Protein AF-A0A2S9FQ92-F1 (afdb_monomer)

Radius of gyration: 12.36 Å; Cα contacts (8 Å, |Δi|>4): 164; chains: 1; bounding box: 28×25×34 Å

Nearest PDB structures (foldseek):
  1v4v-assembly1_B  TM=5.732E-01  e=1.350E-01  Thermus thermophilus
  1vgv-assembly2_C  TM=5.601E-01  e=4.140E-01  Escherichia coli
  6l8u-assembly4_D  TM=5.594E-01  e=2.456E+00  Homo sapiens
  8z3s-assembly1_C  TM=4.242E-01  e=1.653E+00  Homo sapiens
  2wsr-assembly1_A  TM=3.940E-01  e=3.896E+00  Trypanosoma brucei brucei

Foldseek 3Di:
DQEEEEEEDDPPLVVLLVVQVVQVPDPDHHNAYEYEYEPDPCNVVSCVVSVGPYHYHYDYADPPDRPVVVSRVVRVVVCVVVPHPHYHYDYD

pLDDT: mean 96.6, std 2.88, range [84.25, 98.81]

Structure (mmCIF, N/CA/C/O backbone):
data_AF-A0A2S9FQ92-F1
#
_entry.id   AF-A0A2S9FQ92-F1
#
loop_
_atom_site.group_PDB
_atom_site.id
_atom_site.type_symbol
_atom_site.label_atom_id
_atom_site.label_alt_id
_atom_site.label_comp_id
_atom_site.label_asym_id
_atom_site.label_entity_id
_atom_site.label_seq_id
_atom_site.pdbx_PDB_ins_code
_atom_site.Cartn_x
_atom_site.Cartn_y
_atom_site.Cartn_z
_atom_site.occupancy
_atom_site.B_iso_or_equiv
_atom_site.auth_seq_id
_atom_site.auth_comp_id
_atom_site.auth_asym_id
_atom_site.auth_atom_id
_atom_site.pdbx_PDB_model_num
ATOM 1 N N . MET A 1 1 ? -16.244 -2.033 13.117 1.00 90.12 1 MET A N 1
ATOM 2 C CA . MET A 1 1 ? -15.917 -1.624 11.745 1.00 90.12 1 MET A CA 1
ATOM 3 C C . MET A 1 1 ? -14.440 -1.305 11.632 1.00 90.12 1 MET A C 1
ATOM 5 O O . MET A 1 1 ? -14.018 -0.190 11.928 1.00 90.12 1 MET A O 1
ATOM 9 N N . LYS A 1 2 ? -13.672 -2.328 11.265 1.00 97.31 2 LYS A N 1
ATOM 10 C CA . LYS A 1 2 ? -12.241 -2.274 10.989 1.00 97.31 2 LYS A CA 1
ATOM 11 C C . LYS A 1 2 ? -12.017 -1.773 9.563 1.00 97.31 2 LYS A C 1
ATOM 13 O O . LYS A 1 2 ? -12.371 -2.464 8.607 1.00 97.31 2 LYS A O 1
ATOM 18 N N . THR A 1 3 ? -11.445 -0.586 9.412 1.00 98.06 3 THR A N 1
ATOM 19 C CA . THR A 1 3 ? -11.219 0.042 8.104 1.00 98.06 3 THR A CA 1
ATOM 20 C C . THR A 1 3 ? -9.791 -0.198 7.634 1.00 98.06 3 THR A C 1
ATOM 22 O O . THR A 1 3 ? -8.833 0.057 8.367 1.00 98.06 3 THR A O 1
ATOM 25 N N . ALA A 1 4 ? -9.640 -0.642 6.389 1.00 98.62 4 ALA A N 1
ATOM 26 C CA . ALA A 1 4 ? -8.355 -0.744 5.721 1.00 98.62 4 ALA A CA 1
ATOM 27 C C . ALA A 1 4 ? -8.226 0.294 4.605 1.00 98.62 4 ALA A C 1
ATOM 29 O O . ALA A 1 4 ? -9.119 0.423 3.770 1.00 98.62 4 ALA A O 1
ATOM 30 N N . VAL A 1 5 ? -7.088 0.983 4.558 1.00 98.62 5 VAL A N 1
ATOM 31 C CA . VAL A 1 5 ? -6.667 1.760 3.387 1.00 98.62 5 VAL A CA 1
ATOM 32 C C . VAL A 1 5 ? -5.787 0.878 2.509 1.00 98.62 5 VAL A C 1
ATOM 34 O O . VAL A 1 5 ? -4.864 0.231 3.010 1.00 98.62 5 VAL A O 1
ATOM 37 N N . VAL A 1 6 ? -6.081 0.836 1.211 1.00 98.81 6 VAL A N 1
ATOM 38 C CA . VAL A 1 6 ? -5.324 0.089 0.205 1.00 98.81 6 VAL A CA 1
ATOM 39 C C . VAL A 1 6 ? -4.782 1.058 -0.840 1.00 98.81 6 VAL A C 1
ATOM 41 O O . VAL A 1 6 ? -5.559 1.735 -1.513 1.00 98.81 6 VAL A O 1
ATOM 44 N N . THR A 1 7 ? -3.463 1.067 -1.012 1.00 98.56 7 THR A N 1
ATOM 45 C CA . THR A 1 7 ? -2.769 1.983 -1.926 1.00 98.56 7 THR A CA 1
ATOM 46 C C . THR A 1 7 ? -1.896 1.203 -2.898 1.00 98.56 7 THR A C 1
ATOM 48 O O . THR A 1 7 ? -1.085 0.382 -2.481 1.00 98.56 7 THR A O 1
ATOM 51 N N . VAL A 1 8 ? -2.040 1.440 -4.201 1.00 98.25 8 VAL A N 1
ATOM 52 C CA . VAL A 1 8 ? -1.205 0.811 -5.241 1.00 98.25 8 VAL A CA 1
ATOM 53 C C . VAL A 1 8 ? -0.139 1.800 -5.697 1.00 98.25 8 VAL A C 1
ATOM 55 O O . VAL A 1 8 ? -0.460 2.951 -5.962 1.00 98.25 8 VAL A O 1
ATOM 58 N N . VAL A 1 9 ? 1.120 1.367 -5.797 1.00 97.94 9 VAL A N 1
ATOM 59 C CA . VAL A 1 9 ? 2.264 2.258 -6.049 1.00 97.94 9 VAL A CA 1
ATOM 60 C C . VAL A 1 9 ? 3.211 1.673 -7.096 1.00 97.94 9 VAL A C 1
ATOM 62 O O . VAL A 1 9 ? 3.569 0.498 -7.028 1.00 97.94 9 VAL A O 1
ATOM 65 N N . HIS A 1 10 ? 3.658 2.520 -8.027 1.00 96.69 10 HIS A N 1
ATOM 66 C CA . HIS A 1 10 ? 4.778 2.26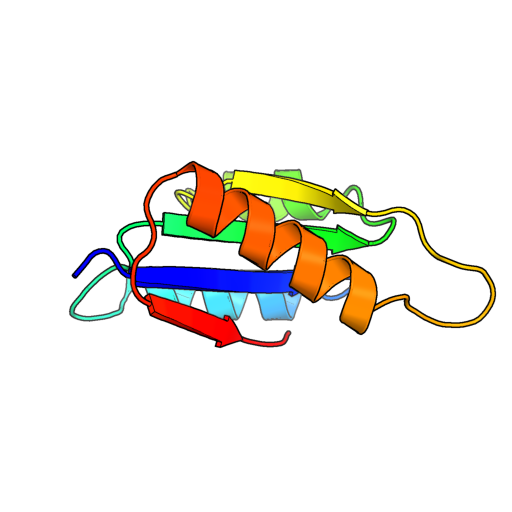7 -8.937 1.00 96.69 10 HIS A CA 1
ATOM 67 C C . HIS A 1 10 ? 5.445 3.593 -9.327 1.00 96.69 10 HIS A C 1
ATOM 69 O O . HIS A 1 10 ? 4.794 4.444 -9.930 1.00 96.69 10 HIS A O 1
ATOM 75 N N . GLY A 1 11 ? 6.718 3.799 -8.982 1.00 95.75 11 GLY A N 1
ATOM 76 C CA . GLY A 1 11 ? 7.493 4.977 -9.397 1.00 95.75 11 GLY A CA 1
ATOM 77 C C . GLY A 1 11 ? 7.007 6.306 -8.800 1.00 95.75 11 GLY A C 1
ATOM 78 O O . GLY A 1 11 ? 7.325 7.376 -9.316 1.00 95.75 11 GLY A O 1
ATOM 79 N N . ARG A 1 12 ? 6.218 6.263 -7.718 1.00 97.19 12 ARG A N 1
ATOM 80 C CA . ARG A 1 12 ? 5.511 7.422 -7.130 1.00 97.19 12 ARG A CA 1
ATOM 81 C C . ARG A 1 12 ? 5.934 7.714 -5.687 1.00 97.19 12 ARG A C 1
ATOM 83 O O . ARG A 1 12 ? 5.124 8.132 -4.864 1.00 97.19 12 ARG A O 1
ATOM 90 N N . ALA A 1 13 ? 7.215 7.533 -5.364 1.00 95.56 13 ALA A N 1
ATOM 91 C CA . ALA A 1 13 ? 7.724 7.649 -3.993 1.00 95.56 13 ALA A CA 1
ATOM 92 C C . ALA A 1 13 ? 7.371 8.983 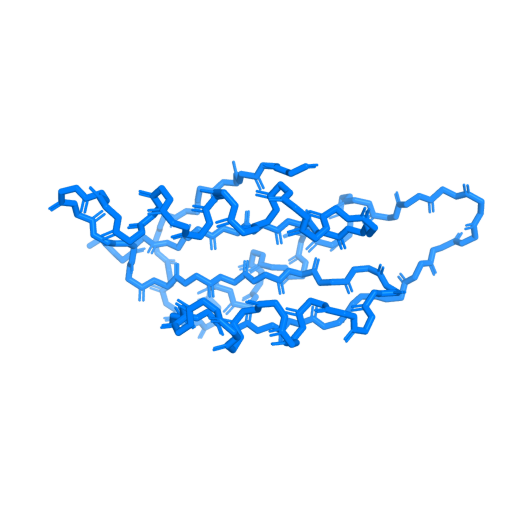-3.297 1.00 95.56 13 ALA A C 1
ATOM 94 O O . ALA A 1 13 ? 6.993 8.978 -2.129 1.00 95.56 13 ALA A O 1
ATOM 95 N N . SER A 1 14 ? 7.438 10.126 -3.993 1.00 97.56 14 SER A N 1
ATOM 96 C CA . SER A 1 14 ? 7.068 11.430 -3.411 1.00 97.56 14 SER A CA 1
ATOM 97 C C . SER A 1 14 ? 5.583 11.525 -3.052 1.00 97.56 14 SER A C 1
ATOM 99 O O . SER A 1 14 ? 5.234 12.031 -1.988 1.00 97.56 14 SER A O 1
ATOM 101 N N . HIS A 1 15 ? 4.713 10.995 -3.910 1.00 98.12 15 HIS A N 1
ATOM 102 C CA . HIS A 1 15 ? 3.267 11.007 -3.704 1.00 98.12 15 HIS A CA 1
ATOM 103 C C . HIS A 1 15 ? 2.890 10.049 -2.573 1.00 98.12 15 HIS A C 1
ATOM 105 O O . HIS A 1 15 ? 2.110 10.412 -1.695 1.00 98.12 15 HIS A O 1
ATOM 111 N N . LEU A 1 16 ? 3.537 8.878 -2.521 1.00 98.38 16 LEU A N 1
ATOM 112 C CA . LEU A 1 16 ? 3.398 7.950 -1.406 1.00 98.38 16 LEU A CA 1
ATOM 113 C C . LEU A 1 16 ? 3.788 8.606 -0.074 1.00 98.38 16 LEU A C 1
ATOM 115 O O . LEU A 1 16 ? 3.021 8.513 0.878 1.00 98.38 16 LEU A O 1
ATOM 119 N N . ARG A 1 17 ? 4.923 9.318 0.006 1.00 98.25 17 ARG A N 1
ATOM 120 C CA . ARG A 1 17 ? 5.314 10.048 1.233 1.00 98.25 17 ARG A CA 1
ATOM 121 C C . ARG A 1 17 ? 4.234 11.026 1.678 1.00 98.25 17 ARG A C 1
ATOM 123 O O . ARG A 1 17 ? 3.852 11.014 2.844 1.00 98.25 17 ARG A O 1
ATOM 130 N N . ASN A 1 18 ? 3.715 11.831 0.754 1.00 97.88 18 ASN A N 1
ATOM 131 C CA . ASN A 1 18 ? 2.672 12.808 1.065 1.00 97.88 18 ASN A CA 1
ATOM 132 C C . ASN A 1 18 ? 1.387 12.132 1.558 1.00 97.88 18 ASN A C 1
ATOM 134 O O . ASN A 1 18 ? 0.792 12.588 2.532 1.00 97.88 18 ASN A O 1
ATOM 138 N N . GLN A 1 19 ? 0.989 11.018 0.939 1.00 97.81 19 GLN A N 1
ATOM 139 C CA . GLN A 1 19 ? -0.173 10.252 1.382 1.00 97.81 19 GLN A CA 1
ATOM 140 C C . GLN A 1 19 ? 0.038 9.661 2.787 1.00 97.81 19 GLN A C 1
ATOM 142 O O . GLN A 1 19 ? -0.849 9.763 3.633 1.00 97.81 19 GLN A O 1
ATOM 147 N N . LEU A 1 20 ? 1.219 9.094 3.070 1.00 97.88 20 LEU A N 1
ATOM 148 C CA . LEU A 1 20 ? 1.557 8.548 4.391 1.00 97.88 20 LEU A CA 1
ATOM 149 C C . LEU A 1 20 ? 1.508 9.628 5.477 1.00 97.88 20 LEU A C 1
ATOM 151 O O . LEU A 1 20 ? 0.914 9.401 6.530 1.00 97.88 20 LEU A O 1
ATOM 155 N N . LEU A 1 21 ? 2.070 10.807 5.202 1.00 96.62 21 LEU A N 1
ATOM 156 C CA . LEU A 1 21 ? 2.002 11.959 6.103 1.00 96.62 21 LEU A CA 1
ATOM 157 C C . LEU A 1 21 ? 0.555 12.427 6.311 1.00 96.62 21 LEU A C 1
ATOM 159 O O . LEU A 1 21 ? 0.162 12.725 7.437 1.00 96.62 21 LEU A O 1
ATOM 163 N N . GLY A 1 22 ? -0.264 12.459 5.257 1.00 95.81 22 GLY A N 1
ATOM 164 C CA . GLY A 1 22 ? -1.687 12.798 5.364 1.00 95.81 22 GLY A CA 1
ATOM 165 C C . GLY A 1 22 ? -2.461 11.826 6.261 1.00 95.81 22 GLY A C 1
ATOM 166 O O . GLY A 1 22 ? -3.220 12.249 7.133 1.00 95.81 22 GLY A O 1
ATOM 167 N N . LEU A 1 23 ? -2.219 10.521 6.114 1.00 95.94 23 LEU A N 1
ATOM 168 C CA . LEU A 1 23 ? -2.840 9.492 6.953 1.00 95.94 23 LEU A CA 1
ATOM 169 C C . LEU A 1 23 ? -2.365 9.560 8.412 1.00 95.94 23 LEU A C 1
ATOM 171 O O . LEU A 1 23 ? -3.168 9.362 9.318 1.00 95.94 23 LEU A O 1
ATOM 175 N N . GLN A 1 24 ? -1.091 9.881 8.659 1.00 94.12 24 GLN A N 1
ATOM 176 C CA . GLN A 1 24 ? -0.565 10.093 10.015 1.00 94.12 24 GLN A CA 1
ATOM 177 C C . GLN A 1 24 ? -1.168 11.327 10.701 1.00 94.12 24 GLN A C 1
ATOM 179 O O . GLN A 1 24 ? -1.366 11.309 11.911 1.00 94.12 24 GLN A O 1
ATOM 184 N N . ASN A 1 25 ? -1.484 12.373 9.934 1.00 95.06 25 ASN A N 1
ATOM 185 C CA . ASN A 1 25 ? -2.123 13.595 10.432 1.00 95.06 25 ASN A CA 1
ATOM 186 C C . ASN A 1 25 ? -3.660 13.516 10.452 1.00 95.06 25 ASN A C 1
ATOM 188 O O . ASN A 1 25 ? -4.328 14.489 10.800 1.00 95.06 25 ASN A O 1
ATOM 192 N N . SER A 1 26 ? -4.245 12.383 10.061 1.00 94.12 26 SER A N 1
ATOM 193 C CA . SER A 1 26 ? -5.695 12.211 10.075 1.00 94.12 26 SER A CA 1
ATOM 194 C C .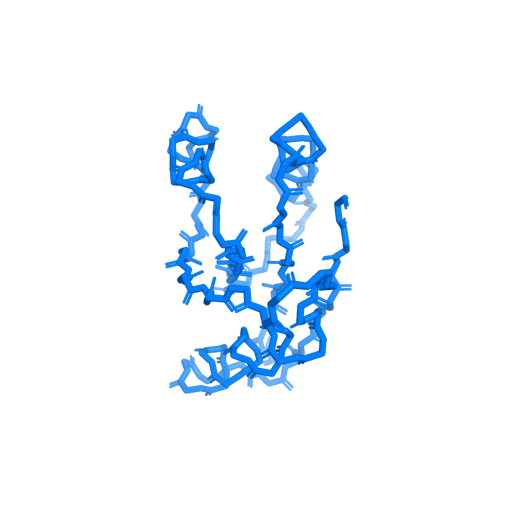 SER A 1 26 ? -6.209 12.091 11.511 1.00 94.12 26 SER A C 1
ATOM 196 O O . SER A 1 26 ? -5.639 11.366 12.323 1.00 94.12 26 SER A O 1
ATOM 198 N N . GLY A 1 27 ? -7.342 12.736 11.816 1.00 95.19 27 GLY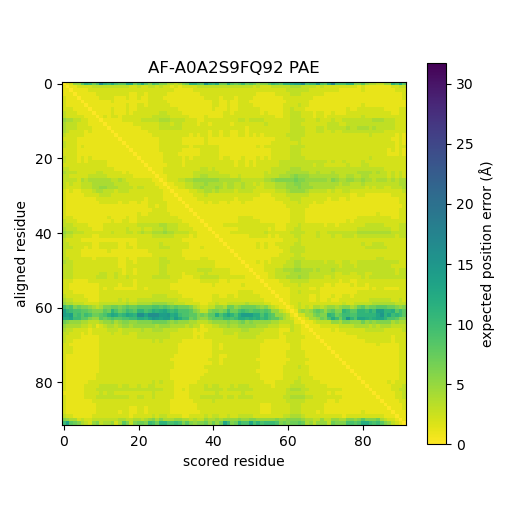 A N 1
ATOM 199 C CA . GLY A 1 27 ? -7.966 12.666 13.149 1.00 95.19 27 GLY A CA 1
ATOM 200 C C . GLY A 1 27 ? -8.365 11.246 13.580 1.00 95.19 27 GLY A C 1
ATOM 201 O O . GLY A 1 27 ? -8.541 10.981 14.767 1.00 95.19 27 GLY A O 1
ATOM 202 N N . ARG A 1 28 ? -8.470 10.317 12.622 1.00 92.69 28 ARG A N 1
ATOM 203 C CA . ARG A 1 28 ? -8.591 8.879 12.853 1.00 92.69 28 ARG A CA 1
ATOM 204 C C . ARG A 1 28 ? -7.679 8.128 11.887 1.00 92.69 28 ARG A C 1
ATOM 206 O O . ARG A 1 28 ? -7.854 8.227 10.675 1.00 92.69 28 ARG A O 1
ATOM 213 N N . ALA A 1 29 ? -6.745 7.353 12.429 1.00 92.56 29 ALA A N 1
ATOM 214 C CA . ALA A 1 29 ? -5.914 6.450 11.640 1.00 92.56 29 ALA A CA 1
ATOM 215 C C . ALA A 1 29 ? -6.735 5.240 11.149 1.00 92.56 29 ALA A C 1
ATOM 217 O O . ALA A 1 29 ? -7.647 4.799 11.859 1.00 92.56 29 ALA A O 1
ATOM 218 N N . PRO A 1 30 ? -6.425 4.680 9.966 1.00 95.38 30 PRO A N 1
ATOM 219 C CA . PRO A 1 30 ? -7.016 3.416 9.554 1.00 95.38 30 PRO A CA 1
ATOM 220 C C . PRO A 1 30 ? -6.511 2.275 10.444 1.00 95.38 30 PRO A C 1
ATOM 222 O O . PRO A 1 30 ? -5.362 2.280 10.891 1.00 95.38 30 PRO A O 1
ATOM 225 N N . ASP A 1 31 ? -7.356 1.270 10.668 1.00 97.56 31 ASP A N 1
ATOM 226 C CA . ASP A 1 31 ? -6.990 0.088 11.452 1.00 97.56 31 ASP A CA 1
ATOM 227 C C . ASP A 1 31 ? -5.947 -0.773 10.722 1.00 97.56 31 ASP A C 1
ATOM 229 O O . ASP A 1 31 ? -5.134 -1.454 11.348 1.00 97.56 31 ASP A O 1
ATOM 233 N N . LEU A 1 32 ? -5.974 -0.749 9.384 1.00 98.31 32 LEU A N 1
ATOM 234 C CA . LEU A 1 32 ? -5.010 -1.409 8.510 1.00 98.31 32 LEU A CA 1
ATOM 235 C C . LEU A 1 32 ? -4.601 -0.473 7.371 1.00 98.31 32 LEU A C 1
ATOM 237 O O . LEU A 1 32 ? -5.428 0.224 6.791 1.00 98.31 32 LEU A O 1
ATOM 241 N N . HIS A 1 33 ? -3.332 -0.519 6.987 1.00 98.44 33 HIS A N 1
ATOM 242 C CA . HIS A 1 33 ? -2.852 0.120 5.768 1.00 98.44 33 HIS A CA 1
ATOM 243 C C . HIS A 1 33 ? -2.055 -0.908 4.967 1.00 98.44 33 HIS A C 1
ATOM 245 O O . HIS A 1 33 ? -1.062 -1.451 5.458 1.00 98.44 33 HIS A O 1
ATOM 251 N N . VAL A 1 34 ? -2.522 -1.214 3.760 1.00 98.75 34 VAL A N 1
ATOM 252 C CA . VAL A 1 34 ? -1.878 -2.139 2.825 1.00 98.75 34 VAL A CA 1
ATOM 253 C C . VAL A 1 34 ? -1.405 -1.353 1.613 1.00 98.75 34 VAL A C 1
ATOM 255 O O . VAL A 1 34 ? -2.194 -0.686 0.953 1.00 98.75 34 VAL A O 1
ATOM 258 N N . ILE A 1 35 ? -0.119 -1.452 1.303 1.00 98.75 35 ILE A N 1
ATOM 259 C CA . ILE A 1 35 ? 0.483 -0.810 0.138 1.00 98.75 35 ILE A CA 1
ATOM 260 C C . ILE A 1 35 ? 0.944 -1.904 -0.811 1.00 98.75 35 ILE A C 1
ATOM 262 O O . ILE A 1 35 ? 1.729 -2.768 -0.428 1.00 98.75 35 ILE A O 1
ATOM 266 N N . VAL A 1 36 ? 0.470 -1.872 -2.049 1.00 98.69 36 VAL A N 1
ATOM 267 C CA . VAL A 1 36 ? 0.842 -2.833 -3.083 1.00 98.69 36 VAL A CA 1
ATOM 268 C C . VAL A 1 36 ? 1.835 -2.179 -4.035 1.00 98.69 36 VAL A C 1
ATOM 270 O O . VAL A 1 36 ? 1.475 -1.298 -4.812 1.00 98.69 36 VAL A O 1
ATOM 273 N N . ALA A 1 37 ? 3.090 -2.613 -3.966 1.00 98.25 37 ALA A N 1
ATOM 274 C CA . ALA A 1 37 ? 4.176 -2.145 -4.814 1.00 98.25 37 ALA A CA 1
ATOM 275 C C . ALA A 1 37 ? 4.236 -2.975 -6.102 1.00 98.25 37 ALA A C 1
ATOM 277 O O . ALA A 1 37 ? 4.541 -4.169 -6.050 1.00 98.25 37 ALA A O 1
ATOM 278 N N . ILE A 1 38 ? 3.956 -2.359 -7.252 1.00 97.88 38 ILE A N 1
ATOM 279 C CA . ILE A 1 38 ? 4.095 -3.010 -8.560 1.00 97.88 38 ILE A CA 1
ATOM 280 C C . ILE A 1 38 ? 5.529 -2.804 -9.039 1.00 97.88 38 ILE A C 1
ATOM 282 O O . ILE A 1 38 ? 5.890 -1.674 -9.350 1.00 97.88 38 ILE A O 1
ATOM 286 N N . ASP A 1 39 ? 6.343 -3.861 -9.081 1.00 96.81 39 ASP A N 1
ATOM 287 C CA . ASP A 1 39 ? 7.755 -3.824 -9.515 1.00 96.81 39 ASP A CA 1
ATOM 288 C C . ASP A 1 39 ? 8.579 -2.640 -8.950 1.00 96.81 39 ASP A C 1
ATOM 290 O O . ASP A 1 39 ? 9.515 -2.145 -9.577 1.00 96.81 39 ASP A O 1
ATOM 294 N N . ASP A 1 40 ? 8.240 -2.176 -7.743 1.00 96.38 40 ASP A N 1
ATOM 295 C CA . ASP A 1 40 ? 8.853 -1.009 -7.111 1.00 96.38 40 ASP A CA 1
ATOM 296 C C . ASP A 1 40 ? 9.453 -1.387 -5.750 1.00 96.38 40 ASP A C 1
ATOM 298 O O . ASP A 1 40 ? 8.765 -1.536 -4.738 1.00 96.38 40 ASP A O 1
ATOM 302 N N . HIS A 1 41 ? 10.774 -1.544 -5.728 1.00 94.94 41 HIS A N 1
ATOM 303 C CA . HIS A 1 41 ? 11.537 -1.901 -4.532 1.00 94.94 41 HIS A CA 1
ATOM 304 C C . HIS A 1 41 ? 11.773 -0.705 -3.591 1.00 94.94 41 HIS A C 1
ATOM 306 O O . HIS A 1 41 ? 12.193 -0.889 -2.449 1.00 94.94 41 HIS A O 1
ATOM 312 N N . THR A 1 42 ? 11.474 0.523 -4.026 1.00 96.56 42 THR A N 1
ATOM 313 C CA . THR A 1 42 ? 11.684 1.743 -3.228 1.00 96.56 42 THR A CA 1
ATOM 314 C C . THR A 1 42 ? 10.569 1.985 -2.207 1.00 96.56 42 THR A C 1
ATOM 316 O O . THR A 1 42 ? 10.750 2.736 -1.241 1.00 96.56 42 THR A O 1
ATOM 319 N N . VAL A 1 43 ? 9.420 1.321 -2.380 1.00 98.19 43 VAL A N 1
ATOM 320 C CA . VAL A 1 43 ? 8.232 1.473 -1.526 1.00 98.19 43 VAL A CA 1
ATOM 321 C C . VAL A 1 43 ? 8.533 1.112 -0.074 1.00 98.19 43 VAL A C 1
ATOM 323 O O . VAL A 1 43 ? 8.199 1.889 0.819 1.00 98.19 43 VAL A O 1
ATOM 326 N N . GLN A 1 44 ? 9.221 -0.007 0.178 1.00 97.75 44 GLN A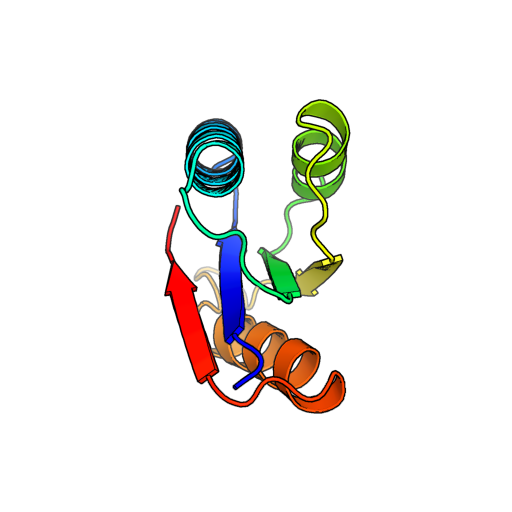 N 1
ATOM 327 C CA . GLN A 1 44 ? 9.564 -0.429 1.540 1.00 97.75 44 GLN A CA 1
ATOM 328 C C . GLN A 1 44 ? 10.401 0.635 2.264 1.00 97.75 44 GLN A C 1
ATOM 330 O O . GLN A 1 44 ? 10.088 1.013 3.391 1.00 97.75 44 GLN A O 1
ATOM 335 N N . GLY A 1 45 ? 11.433 1.162 1.596 1.00 97.75 45 GLY A N 1
ATOM 336 C CA . GLY A 1 45 ? 12.278 2.223 2.147 1.00 97.75 45 GLY A CA 1
ATOM 337 C C . GLY A 1 45 ? 11.503 3.517 2.395 1.00 97.75 45 GLY A C 1
ATOM 338 O O . GLY A 1 45 ? 11.722 4.186 3.401 1.00 97.75 45 GLY A O 1
ATOM 339 N N . THR A 1 46 ? 10.545 3.839 1.524 1.00 98.06 46 THR A N 1
ATOM 340 C CA . THR A 1 46 ? 9.670 5.006 1.686 1.00 98.06 46 THR A CA 1
ATOM 341 C C . THR A 1 46 ? 8.755 4.876 2.906 1.00 98.06 46 THR A C 1
ATOM 343 O O . THR A 1 46 ? 8.678 5.807 3.705 1.00 98.06 46 THR A O 1
ATOM 346 N N . VAL A 1 47 ? 8.109 3.721 3.091 1.00 98.06 47 VAL A N 1
ATOM 347 C CA . VAL A 1 47 ? 7.241 3.444 4.249 1.00 98.06 47 VAL A CA 1
ATOM 348 C C . VAL A 1 47 ? 8.032 3.507 5.554 1.00 98.06 47 VAL A C 1
ATOM 350 O O . VAL A 1 47 ? 7.625 4.210 6.482 1.00 98.06 47 VAL A O 1
ATOM 353 N N . SER A 1 48 ? 9.188 2.836 5.603 1.00 97.50 48 SER A N 1
ATOM 354 C CA . SER A 1 48 ? 10.074 2.851 6.771 1.00 97.50 48 SER A CA 1
ATOM 355 C C . SER A 1 48 ? 10.604 4.254 7.075 1.00 97.50 48 SER A C 1
ATOM 357 O O . SER A 1 48 ? 10.595 4.668 8.230 1.00 97.50 48 SER A O 1
ATOM 359 N N . GLY A 1 49 ? 11.014 5.012 6.052 1.00 97.56 49 GLY A N 1
ATOM 360 C CA . GLY A 1 49 ? 11.528 6.376 6.208 1.00 97.56 49 GLY A CA 1
ATOM 361 C C . GLY A 1 49 ? 10.495 7.366 6.753 1.00 97.56 49 GLY A C 1
ATOM 362 O O . GLY A 1 49 ? 10.862 8.313 7.439 1.00 97.56 49 GLY A O 1
ATOM 363 N N . CYS A 1 50 ? 9.205 7.127 6.504 1.00 96.44 50 CYS A N 1
ATOM 364 C CA . CYS A 1 50 ? 8.109 7.898 7.096 1.00 96.44 50 CYS A CA 1
ATOM 365 C C . CYS A 1 50 ? 7.651 7.368 8.467 1.00 96.44 50 CYS A C 1
ATOM 367 O O . CYS A 1 50 ? 6.730 7.935 9.050 1.00 96.44 50 CYS A O 1
ATOM 369 N N . GLY A 1 51 ? 8.212 6.261 8.969 1.00 95.94 51 GLY A N 1
ATOM 370 C CA . GLY A 1 51 ? 7.739 5.605 10.195 1.00 95.94 51 GLY A CA 1
ATOM 371 C C . GLY A 1 51 ? 6.282 5.128 10.109 1.00 95.94 51 GLY A C 1
ATOM 372 O O . GLY A 1 51 ? 5.590 5.031 11.125 1.00 95.94 51 GLY A O 1
ATOM 373 N N . ALA A 1 52 ? 5.773 4.883 8.899 1.00 96.06 52 ALA A N 1
ATOM 374 C CA . ALA A 1 52 ? 4.370 4.559 8.691 1.00 96.06 52 ALA A CA 1
ATOM 375 C C . ALA A 1 52 ? 4.073 3.092 9.026 1.00 96.06 52 ALA A C 1
ATOM 377 O O . ALA A 1 52 ? 4.795 2.177 8.631 1.00 96.06 52 ALA A O 1
ATOM 378 N N . ARG A 1 53 ? 2.959 2.853 9.726 1.00 95.00 53 ARG A N 1
ATOM 379 C CA . ARG A 1 53 ? 2.472 1.504 10.043 1.00 95.00 53 ARG A CA 1
ATOM 380 C C . ARG A 1 53 ? 1.666 0.951 8.867 1.00 95.00 53 ARG A C 1
ATOM 382 O O . ARG A 1 53 ? 0.440 0.970 8.893 1.00 95.00 53 ARG A O 1
ATOM 389 N N . ALA A 1 54 ? 2.362 0.488 7.833 1.00 97.75 54 ALA A N 1
ATOM 390 C CA . ALA A 1 54 ? 1.751 -0.122 6.656 1.00 97.75 54 ALA A CA 1
ATOM 391 C C . ALA A 1 54 ? 2.393 -1.474 6.318 1.00 97.75 54 ALA A C 1
ATOM 393 O O . ALA A 1 54 ? 3.591 -1.676 6.497 1.00 97.75 54 ALA A O 1
ATOM 394 N N . THR 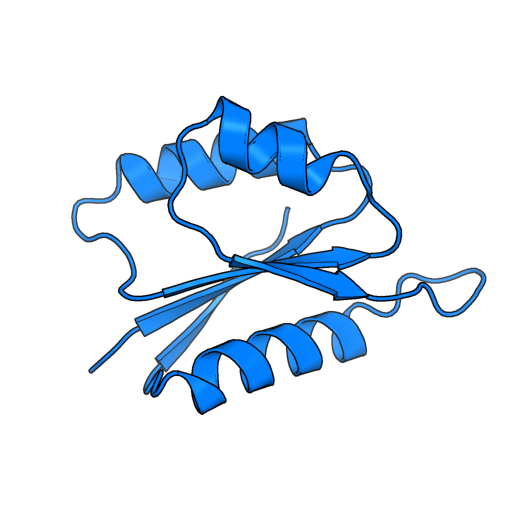A 1 55 ? 1.582 -2.405 5.820 1.00 98.38 55 THR A N 1
ATOM 395 C CA . THR A 1 55 ? 2.055 -3.671 5.249 1.00 98.38 55 THR A CA 1
ATOM 396 C C . THR A 1 55 ? 2.323 -3.466 3.766 1.00 98.38 55 THR A C 1
ATOM 398 O O . THR A 1 55 ? 1.404 -3.115 3.030 1.00 98.38 55 THR A O 1
ATOM 401 N N . VAL A 1 56 ? 3.557 -3.706 3.328 1.00 98.50 56 VAL A N 1
ATOM 402 C CA . VAL A 1 56 ? 3.921 -3.659 1.908 1.00 98.50 56 VAL A CA 1
ATOM 403 C C . VAL A 1 56 ? 3.785 -5.055 1.306 1.00 98.50 56 VAL A C 1
ATOM 405 O O . VAL A 1 56 ? 4.281 -6.031 1.865 1.00 98.50 56 VAL A O 1
ATOM 408 N N . VAL A 1 57 ? 3.101 -5.148 0.170 1.00 98.44 57 VAL A N 1
ATOM 409 C CA . VAL A 1 57 ? 2.927 -6.373 -0.617 1.00 98.44 57 VAL A CA 1
ATOM 410 C C . VAL A 1 57 ? 3.463 -6.125 -2.020 1.00 98.44 57 VAL A C 1
ATOM 412 O O . VAL A 1 57 ? 3.217 -5.071 -2.600 1.00 98.44 57 VAL A O 1
ATOM 415 N N . HIS A 1 58 ? 4.182 -7.090 -2.586 1.00 97.94 58 HIS A N 1
ATOM 416 C CA . HIS A 1 58 ? 4.736 -6.964 -3.931 1.00 97.94 58 HIS A CA 1
ATOM 417 C C . HIS A 1 58 ? 3.809 -7.578 -4.980 1.00 97.94 58 HIS A C 1
ATOM 419 O O . HIS A 1 58 ? 3.301 -8.687 -4.815 1.00 97.94 58 HIS A O 1
ATOM 425 N N . CYS A 1 59 ? 3.624 -6.857 -6.079 1.00 97.38 59 CYS A N 1
ATOM 426 C CA . CYS A 1 59 ? 2.918 -7.299 -7.271 1.00 97.38 59 CYS A CA 1
ATOM 427 C C . CYS A 1 59 ? 3.888 -7.252 -8.450 1.00 97.38 59 CYS A C 1
ATOM 429 O O . CYS A 1 59 ? 4.602 -6.267 -8.629 1.00 97.38 59 CYS A O 1
ATOM 431 N N . ARG A 1 60 ? 3.900 -8.301 -9.273 1.00 96.31 60 ARG A N 1
ATOM 432 C CA . ARG A 1 60 ? 4.662 -8.290 -10.527 1.00 96.31 60 ARG A CA 1
ATOM 433 C C . ARG A 1 60 ? 3.884 -7.520 -11.590 1.00 96.31 60 ARG A C 1
ATOM 435 O O . ARG A 1 60 ? 2.657 -7.625 -11.630 1.00 96.31 60 ARG A O 1
ATOM 442 N N . GLY A 1 61 ? 4.572 -6.772 -12.444 1.00 91.50 61 GLY A N 1
ATOM 443 C CA . GLY A 1 61 ? 3.999 -6.160 -13.639 1.00 91.50 61 GLY A CA 1
ATOM 444 C C . GLY A 1 61 ? 3.556 -7.205 -14.668 1.00 91.50 61 GLY A C 1
ATOM 445 O O . GLY A 1 61 ? 4.011 -8.351 -14.651 1.00 91.50 61 GLY A O 1
ATOM 446 N N . SER A 1 62 ? 2.661 -6.816 -15.580 1.00 87.62 62 SER A N 1
ATOM 447 C CA . SER A 1 62 ? 2.096 -7.702 -16.612 1.00 87.62 62 SER A CA 1
ATOM 448 C C . SER A 1 62 ? 2.539 -7.335 -18.036 1.00 87.62 62 SER A C 1
ATOM 450 O O . SER A 1 62 ? 1.794 -7.555 -18.988 1.00 87.62 62 SER A O 1
ATOM 452 N N . GLY A 1 63 ? 3.730 -6.748 -18.195 1.00 84.25 63 GLY A N 1
ATOM 453 C CA . GLY A 1 63 ? 4.261 -6.288 -19.484 1.00 84.25 63 GLY A CA 1
ATOM 454 C C . GLY A 1 63 ? 4.203 -4.766 -19.634 1.00 84.25 63 GLY A C 1
ATOM 455 O O . GLY A 1 63 ? 4.578 -4.046 -18.716 1.00 84.25 63 GLY A O 1
ATOM 456 N N . ALA A 1 64 ? 3.742 -4.267 -20.787 1.00 85.62 64 ALA A N 1
ATOM 457 C CA . ALA A 1 64 ? 3.773 -2.836 -21.126 1.00 85.62 64 ALA A CA 1
ATOM 458 C C . ALA A 1 64 ? 2.823 -1.948 -20.292 1.00 85.62 64 ALA A C 1
ATOM 460 O O . ALA A 1 64 ? 2.918 -0.722 -20.341 1.00 85.62 64 ALA A O 1
ATOM 461 N N . HIS A 1 65 ? 1.899 -2.548 -19.538 1.00 91.88 65 HIS A N 1
ATOM 462 C CA . HIS A 1 65 ? 0.909 -1.835 -18.735 1.00 91.88 65 HIS A CA 1
ATOM 463 C C . HIS A 1 65 ? 0.971 -2.263 -17.272 1.00 91.88 65 HIS A C 1
ATOM 465 O O . HIS A 1 65 ? 1.253 -3.421 -16.955 1.00 91.88 65 HIS A O 1
ATOM 471 N N . LEU A 1 66 ? 0.655 -1.323 -16.379 1.00 93.31 66 LEU A N 1
ATOM 472 C CA . LEU A 1 66 ? 0.560 -1.606 -14.954 1.00 93.31 66 LEU A CA 1
ATOM 473 C C . LEU A 1 66 ? -0.700 -2.440 -14.661 1.00 93.31 66 LEU A C 1
ATOM 475 O O . LEU A 1 66 ? -1.803 -2.024 -15.031 1.00 93.31 66 LEU A O 1
ATOM 479 N N . PRO A 1 67 ? -0.587 -3.573 -13.943 1.00 96.38 67 PRO A N 1
ATOM 480 C CA . PRO A 1 67 ? -1.717 -4.425 -13.584 1.00 96.38 67 PRO A CA 1
ATOM 481 C C . PRO A 1 67 ? -2.496 -3.861 -12.382 1.00 96.38 67 PRO A C 1
ATOM 483 O O . PRO A 1 67 ? -2.678 -4.532 -11.367 1.00 96.38 67 PRO A O 1
ATOM 486 N N . VAL A 1 68 ? -2.970 -2.614 -12.477 1.00 95.50 68 VAL A N 1
ATOM 487 C CA . VAL A 1 68 ? -3.571 -1.870 -11.351 1.00 95.50 68 VAL A CA 1
ATOM 488 C C . VAL A 1 68 ? -4.765 -2.607 -10.740 1.00 95.50 68 VAL A C 1
ATOM 490 O O . VAL A 1 68 ? -4.864 -2.710 -9.520 1.00 95.50 68 VAL A O 1
ATOM 493 N N . ALA A 1 69 ? -5.649 -3.180 -11.564 1.00 96.62 69 ALA A N 1
ATOM 494 C CA . ALA A 1 69 ? -6.793 -3.952 -11.072 1.00 96.62 69 ALA A CA 1
ATOM 495 C C . ALA A 1 69 ? -6.355 -5.193 -10.273 1.00 96.62 69 ALA A C 1
ATOM 497 O O . ALA A 1 69 ? -6.892 -5.476 -9.203 1.00 96.62 69 ALA A O 1
ATOM 498 N N . HIS A 1 70 ? -5.335 -5.907 -10.755 1.00 97.62 70 HIS A N 1
ATOM 499 C CA . HIS A 1 70 ? -4.784 -7.062 -10.051 1.00 97.62 70 HIS A CA 1
ATOM 500 C C . HIS A 1 70 ? -4.123 -6.652 -8.729 1.00 97.62 70 HIS A C 1
ATOM 502 O O . HIS A 1 70 ? -4.370 -7.281 -7.702 1.00 97.62 70 HIS A O 1
ATOM 508 N N . ALA A 1 71 ? -3.359 -5.557 -8.729 1.00 97.94 71 ALA A N 1
ATOM 509 C CA . ALA A 1 71 ? -2.742 -5.010 -7.527 1.00 97.94 71 ALA A CA 1
ATOM 510 C C . ALA A 1 71 ? -3.790 -4.583 -6.483 1.00 97.94 71 ALA A C 1
ATOM 512 O O . ALA A 1 71 ? -3.663 -4.939 -5.311 1.00 97.94 71 ALA A O 1
ATOM 513 N N . ARG A 1 72 ? -4.877 -3.913 -6.896 1.00 98.44 72 ARG A N 1
ATOM 514 C CA . ARG A 1 72 ? -6.006 -3.589 -6.005 1.00 98.44 72 ARG A CA 1
ATOM 515 C C . ARG A 1 72 ? -6.627 -4.848 -5.402 1.00 98.44 72 ARG A C 1
ATOM 517 O O . ARG A 1 72 ? -6.863 -4.880 -4.198 1.00 98.44 72 ARG A O 1
ATOM 524 N N . ASN A 1 73 ? -6.818 -5.901 -6.198 1.00 98.50 73 ASN A N 1
ATOM 525 C CA . ASN A 1 73 ? -7.358 -7.176 -5.716 1.00 98.50 73 ASN A CA 1
ATOM 526 C C . ASN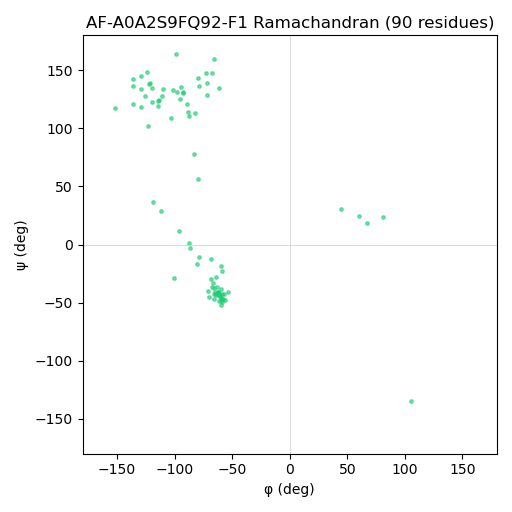 A 1 73 ? -6.421 -7.884 -4.725 1.00 98.50 73 ASN A C 1
ATOM 528 O O . ASN A 1 73 ? -6.900 -8.475 -3.759 1.00 98.50 73 ASN A O 1
ATOM 532 N N . ILE A 1 74 ? -5.101 -7.819 -4.933 1.00 98.56 74 ILE A N 1
ATOM 533 C CA . ILE A 1 74 ? -4.116 -8.307 -3.957 1.00 98.56 74 ILE A CA 1
ATOM 534 C C . ILE A 1 74 ? -4.275 -7.545 -2.640 1.00 98.56 74 ILE A C 1
ATOM 536 O O . ILE A 1 74 ? -4.455 -8.169 -1.597 1.00 98.56 74 ILE A O 1
ATOM 540 N N . GLY A 1 75 ? -4.273 -6.211 -2.690 1.00 98.69 75 GLY A N 1
ATOM 541 C CA . GLY A 1 75 ? -4.384 -5.378 -1.494 1.00 98.69 75 GLY A CA 1
ATOM 542 C C . GLY A 1 75 ? -5.700 -5.587 -0.742 1.00 98.69 75 GLY A C 1
ATOM 543 O O . GLY A 1 75 ? -5.695 -5.728 0.481 1.00 98.69 75 GLY A O 1
ATOM 544 N N . ALA A 1 76 ? -6.812 -5.695 -1.473 1.00 98.75 76 ALA A N 1
ATOM 545 C CA . ALA A 1 76 ? -8.121 -6.018 -0.918 1.00 98.75 76 ALA A CA 1
ATOM 546 C C . ALA A 1 76 ? -8.108 -7.370 -0.198 1.00 98.75 76 ALA A C 1
ATOM 548 O O . ALA A 1 76 ? -8.516 -7.449 0.957 1.00 98.75 76 ALA A O 1
ATOM 549 N N . ARG A 1 77 ? -7.580 -8.421 -0.839 1.00 98.81 77 ARG A N 1
ATOM 550 C CA . ARG A 1 77 ? -7.484 -9.753 -0.232 1.00 98.81 77 ARG A CA 1
ATOM 551 C C . ARG A 1 77 ? -6.649 -9.728 1.046 1.00 98.81 77 ARG A C 1
ATOM 553 O O . ARG A 1 77 ? -7.118 -10.204 2.072 1.00 98.81 77 ARG A O 1
ATOM 560 N N . THR A 1 78 ? -5.477 -9.095 1.016 1.00 98.75 78 THR A N 1
ATOM 561 C CA . THR A 1 78 ? -4.610 -8.956 2.197 1.00 98.75 78 THR A CA 1
ATOM 562 C C . THR A 1 78 ? -5.303 -8.222 3.348 1.00 98.75 78 THR A C 1
ATOM 564 O O . THR A 1 78 ? -5.115 -8.578 4.511 1.00 98.75 78 THR A O 1
ATOM 567 N N . ALA A 1 79 ? -6.104 -7.196 3.054 1.00 98.69 79 ALA A N 1
ATOM 568 C CA . ALA A 1 79 ? -6.874 -6.482 4.067 1.00 98.69 79 ALA A CA 1
ATOM 569 C C . ALA A 1 79 ? -8.016 -7.342 4.640 1.00 98.69 79 ALA A C 1
ATOM 571 O O . ALA A 1 79 ? -8.190 -7.403 5.860 1.00 98.69 79 ALA A O 1
ATOM 572 N N . LEU A 1 80 ? -8.760 -8.034 3.773 1.00 98.69 80 LEU A N 1
ATOM 573 C CA . LEU A 1 80 ? -9.877 -8.905 4.151 1.00 98.69 80 LEU A CA 1
ATOM 574 C C . LEU A 1 80 ? -9.415 -10.100 4.993 1.00 98.69 80 LEU A C 1
ATOM 576 O O . LEU A 1 80 ? -10.017 -10.383 6.023 1.00 98.69 80 LEU A O 1
ATOM 580 N N . GLU A 1 81 ? -8.300 -10.741 4.633 1.00 98.56 81 GLU A N 1
ATOM 581 C CA . GLU A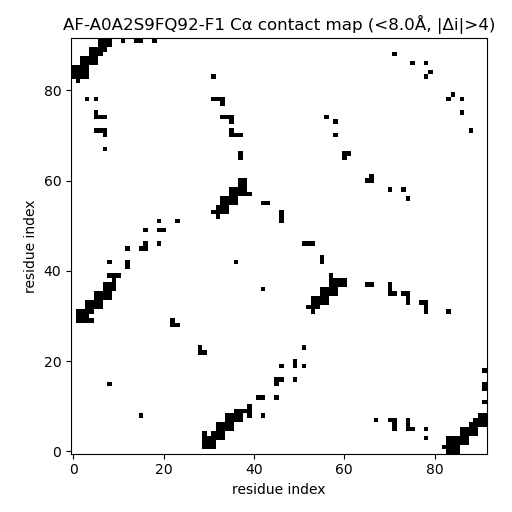 1 81 ? -7.676 -11.823 5.417 1.00 98.56 81 GLU A CA 1
ATOM 582 C C . GLU A 1 81 ? -7.283 -11.373 6.834 1.00 98.56 81 GLU A C 1
ATOM 584 O O . GLU A 1 81 ? -7.180 -12.184 7.751 1.00 98.56 81 GLU A O 1
ATOM 589 N N . ARG A 1 82 ? -7.103 -10.062 7.042 1.00 98.12 82 ARG A N 1
ATOM 590 C CA . ARG A 1 82 ? -6.829 -9.448 8.349 1.00 98.12 82 ARG A CA 1
ATOM 591 C C . ARG A 1 82 ? -8.082 -8.897 9.033 1.00 98.12 82 ARG A C 1
ATOM 593 O O . ARG A 1 82 ? -7.963 -8.184 10.035 1.00 98.12 82 ARG A O 1
ATOM 600 N N . GLY A 1 83 ? -9.267 -9.218 8.523 1.00 98.25 83 GLY A N 1
ATOM 601 C CA . GLY A 1 83 ? -10.558 -8.875 9.114 1.00 98.25 83 GLY A CA 1
ATOM 602 C C . GLY A 1 83 ? -11.031 -7.450 8.838 1.00 98.25 83 GLY A C 1
ATOM 603 O O . GLY A 1 83 ? -11.781 -6.911 9.647 1.00 98.25 83 GLY A O 1
ATOM 604 N N . ALA A 1 84 ? -10.562 -6.802 7.766 1.00 98.56 84 ALA A N 1
ATOM 605 C CA . ALA A 1 84 ? -11.136 -5.527 7.340 1.00 98.56 84 ALA A CA 1
ATOM 606 C C . ALA A 1 84 ? -12.621 -5.697 6.973 1.00 98.56 84 ALA A C 1
ATOM 608 O O . ALA A 1 84 ? -12.983 -6.615 6.245 1.00 98.56 84 ALA A O 1
ATOM 609 N N . GLU A 1 85 ? -13.460 -4.784 7.450 1.00 98.38 85 GLU A N 1
ATOM 610 C CA . GLU A 1 85 ? -14.896 -4.723 7.147 1.00 98.38 85 GLU A CA 1
ATOM 611 C C . GLU A 1 85 ? -15.188 -3.665 6.071 1.00 98.38 85 GLU A C 1
ATOM 613 O O . GLU A 1 85 ? -16.134 -3.798 5.301 1.00 98.38 85 GLU A O 1
ATOM 618 N N . VAL A 1 86 ? -14.353 -2.620 5.999 1.00 98.31 86 VAL A N 1
ATOM 619 C CA . VAL A 1 86 ? -14.433 -1.554 4.992 1.00 98.31 86 VAL A CA 1
ATOM 620 C C . VAL A 1 86 ? -13.076 -1.361 4.337 1.00 98.31 86 VAL A C 1
ATOM 622 O O . VAL A 1 86 ? -12.055 -1.266 5.018 1.00 98.31 86 VAL A O 1
ATOM 625 N N . LEU A 1 87 ? -13.080 -1.271 3.008 1.00 98.50 87 LEU A N 1
ATOM 626 C CA . LEU A 1 87 ? -11.898 -1.014 2.193 1.00 98.50 87 LEU A CA 1
ATOM 627 C C . LEU A 1 87 ? -11.999 0.382 1.575 1.00 98.50 87 LEU A C 1
ATOM 629 O O . LEU A 1 87 ? -12.989 0.701 0.918 1.00 98.50 87 LEU A O 1
ATOM 633 N N . VAL A 1 88 ? -10.964 1.195 1.759 1.00 98.25 88 VAL A N 1
ATOM 634 C CA . VAL A 1 88 ? -10.814 2.512 1.133 1.00 98.25 88 VAL A CA 1
ATOM 635 C C . VAL A 1 88 ? -9.618 2.452 0.194 1.00 98.25 88 VAL A C 1
ATOM 637 O O . VAL A 1 88 ? -8.499 2.198 0.631 1.00 98.25 88 VAL A O 1
ATOM 640 N N . PHE A 1 89 ? -9.845 2.682 -1.095 1.00 98.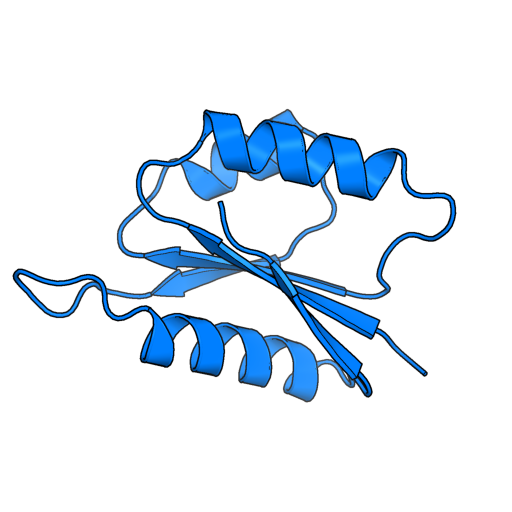31 89 PHE A N 1
ATOM 641 C CA . PHE A 1 89 ? -8.777 2.698 -2.091 1.00 98.31 89 PHE A CA 1
ATOM 642 C C . PHE A 1 89 ? -8.304 4.129 -2.320 1.00 98.31 89 PHE A C 1
ATOM 644 O O . PHE A 1 89 ? -9.117 4.992 -2.648 1.00 98.31 89 PHE A O 1
ATOM 651 N N . LEU A 1 90 ? -7.002 4.363 -2.162 1.00 96.50 90 LEU A N 1
ATOM 652 C CA . LEU A 1 90 ? -6.358 5.642 -2.454 1.00 96.50 90 LEU A CA 1
ATOM 653 C C . LEU A 1 90 ? -5.266 5.436 -3.507 1.00 96.50 90 LEU A C 1
ATOM 655 O O . LEU A 1 90 ? -4.508 4.469 -3.443 1.00 96.50 90 LEU A O 1
ATOM 659 N N . ASP A 1 91 ? -5.167 6.360 -4.457 1.00 91.12 91 ASP A N 1
ATOM 660 C CA . ASP A 1 91 ? -4.130 6.345 -5.492 1.00 91.12 91 ASP A CA 1
ATOM 661 C C . ASP A 1 91 ? -2.966 7.295 -5.133 1.00 91.12 91 ASP A C 1
ATOM 663 O O . ASP A 1 91 ? -3.088 8.151 -4.245 1.00 91.12 91 ASP A O 1
ATOM 667 N N . VAL A 1 92 ? -1.826 7.120 -5.814 1.00 88.81 92 VAL A N 1
ATOM 668 C CA . VAL A 1 92 ? -0.623 7.977 -5.740 1.00 88.81 92 VAL A CA 1
ATOM 669 C C . VAL A 1 92 ? -0.103 8.356 -7.120 1.00 88.81 92 VAL A C 1
ATOM 671 O O . VAL A 1 92 ? -0.350 7.603 -8.087 1.00 88.81 92 VAL A O 1
#

Mean predicted aligned error: 2.32 Å

Sequence (92 aa):
MKTAVVTVVHGRASHLRNQLLGLQNSGRAPDLHVIVAIDDHTVQGTVSGCGARATVVHCRGSGAHLPVAHARNIGARTALERGAEVLVFLDV

Solvent-accessible surface area (backbone atoms only — not comparable to full-atom values): 5248 Å² total; per-residue (Å²): 132,40,35,20,37,30,33,54,42,60,93,37,68,72,47,47,50,53,50,53,53,52,47,72,70,36,98,67,66,64,78,36,34,31,35,23,22,40,77,35,82,60,52,63,59,50,38,59,74,68,70,51,87,58,48,79,42,84,33,80,62,72,70,100,49,80,47,58,70,59,37,50,51,50,30,50,49,60,36,45,78,70,60,38,73,43,83,43,80,48,85,96

Secondary structure (DSSP, 8-state):
--EEEEEEESS-HHHHHHHHHHHHTSSS--SEEEEEEES-THHHHHHHHTT---EEEEE---SSS--HHHHHHHHHHHHHHTT-SEEEEE--